Protein AF-A0A3M7MPD2-F1 (afdb_monomer)

Nearest PDB structures (foldseek):
  6ywy-assembly1_b  TM=7.960E-01  e=4.239E-09  Neurospora crassa

Foldseek 3Di:
DDDPPPPDPDDDPPVVVVVCVVPPDDDPPADPVNVLVVQVVCVVVVNLVVDPDDPNRPVNVVVCCVVQNDDDACPGDPHHHPDDPCVVCVVVVVVVVVVCVVCVVVVVVVCVVCPNCPNDDPVPDDPDPDD

pLDDT: mean 88.1, std 11.73, range [42.5, 98.0]

Solvent-accessible surface area (backbone atoms only — not comparable to full-atom values): 8356 Å² total; per-residue (Å²): 136,82,78,80,76,78,74,75,76,84,74,76,57,70,69,57,55,55,44,42,73,76,52,61,84,83,73,70,93,65,49,76,66,60,48,40,52,51,47,51,52,21,54,77,72,69,48,48,86,79,52,79,92,40,93,65,35,67,66,54,49,50,53,51,40,74,77,60,55,56,73,51,89,34,79,10,80,96,45,68,66,87,68,55,75,62,69,76,42,42,63,65,53,48,53,54,52,50,55,48,61,70,48,42,65,62,53,51,52,54,36,55,74,45,54,72,58,73,70,56,58,83,83,78,51,85,82,76,77,76,130

Sequence (131 aa):
MEAVAAATPPQLPARLLRFFTKYPPQFPRIGLRRQAELFKLAKEYGVEALLPVSRKSTEFKHQRLLLHGLRVRGTGEGQKVKGHKWERQHDAKMEERYNAIVNMPALVREWQARGHGRGFKKEQFPKVRMP

Mean predicted aligned error: 10.38 Å

Secondary structure (DSSP, 8-state):
------PPPPPPPHHHHHHHHHSPPPPPSS-HHHHHHHHHHHHHTT-GGGSPP-TT-HHHHHHHHHHH----TTTSTT------HHHHHHHHHHHHHHHHHHHHHHHHHHHHHTTTTTT--GGGS------

Structure (mmCIF, N/CA/C/O backbone):
data_AF-A0A3M7MPD2-F1
#
_entry.id   AF-A0A3M7MPD2-F1
#
loop_
_atom_site.group_PDB
_atom_site.id
_atom_site.type_symbol
_atom_site.label_atom_id
_atom_site.label_alt_id
_atom_site.label_comp_id
_atom_site.label_asym_id
_atom_site.label_entity_id
_atom_site.label_seq_id
_atom_site.pdbx_PDB_ins_code
_atom_site.Cartn_x
_atom_site.Cartn_y
_atom_site.Cartn_z
_atom_site.occupancy
_atom_site.B_iso_or_equiv
_atom_site.auth_seq_id
_atom_site.auth_comp_id
_atom_site.auth_asym_id
_atom_site.auth_atom_id
_atom_site.pdbx_PDB_model_num
ATOM 1 N N . MET A 1 1 ? 6.696 25.463 -15.422 1.00 44.72 1 MET A N 1
ATOM 2 C CA . MET A 1 1 ? 6.455 25.271 -13.979 1.00 44.72 1 MET A CA 1
ATOM 3 C C . MET A 1 1 ? 4.974 25.500 -13.753 1.00 44.72 1 MET A C 1
ATOM 5 O O . MET A 1 1 ? 4.570 26.626 -13.507 1.00 44.72 1 MET A O 1
ATOM 9 N N . GLU A 1 2 ? 4.153 24.475 -13.973 1.00 42.50 2 GLU A N 1
ATOM 10 C CA . GLU A 1 2 ? 2.715 24.600 -13.733 1.00 42.50 2 GLU A CA 1
ATOM 11 C C . GLU A 1 2 ? 2.462 24.408 -12.242 1.00 42.50 2 GLU A C 1
ATOM 13 O O . GLU A 1 2 ? 2.671 23.329 -11.685 1.00 42.50 2 GLU A O 1
ATOM 18 N N . ALA A 1 3 ? 2.086 25.504 -11.589 1.00 50.19 3 ALA A N 1
ATOM 19 C CA . ALA A 1 3 ? 1.574 25.484 -10.236 1.00 50.19 3 ALA A CA 1
ATOM 20 C 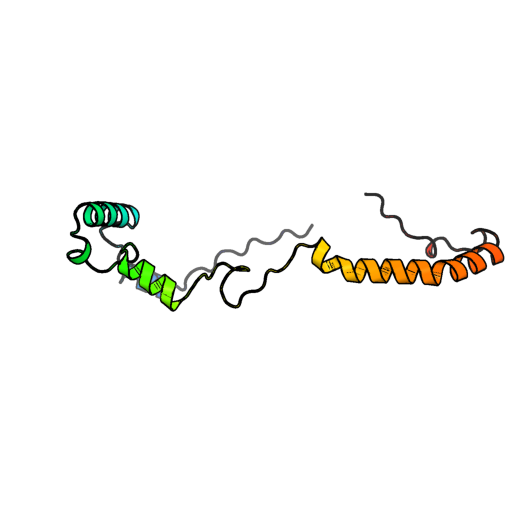C . ALA A 1 3 ? 0.287 24.652 -10.236 1.00 50.19 3 ALA A C 1
ATOM 22 O O . ALA A 1 3 ? -0.714 25.038 -10.838 1.00 50.19 3 ALA A O 1
ATOM 23 N N . VAL A 1 4 ? 0.323 23.494 -9.578 1.00 48.91 4 VAL A N 1
ATOM 24 C CA . VAL A 1 4 ? -0.873 22.699 -9.304 1.00 48.91 4 VAL A CA 1
ATOM 25 C C . VAL A 1 4 ? -1.770 23.553 -8.413 1.00 48.91 4 VAL A C 1
ATOM 27 O O . VAL A 1 4 ? -1.500 23.718 -7.224 1.00 48.91 4 VAL A O 1
ATOM 30 N N . ALA A 1 5 ? -2.802 24.144 -9.013 1.00 53.34 5 ALA A N 1
ATOM 31 C CA . ALA A 1 5 ? -3.831 24.886 -8.309 1.00 53.34 5 ALA A CA 1
ATOM 32 C C . ALA A 1 5 ? -4.443 23.966 -7.246 1.00 53.34 5 ALA A C 1
ATOM 34 O O . ALA A 1 5 ? -5.095 22.970 -7.565 1.00 53.34 5 ALA A O 1
ATOM 35 N N . ALA A 1 6 ? -4.186 24.270 -5.975 1.00 53.59 6 ALA A N 1
ATOM 36 C CA . ALA A 1 6 ? -4.814 23.585 -4.860 1.00 53.59 6 ALA A CA 1
ATOM 37 C C . ALA A 1 6 ? -6.326 23.824 -4.960 1.00 53.59 6 ALA A C 1
ATOM 39 O O . ALA A 1 6 ? -6.805 24.925 -4.694 1.00 53.59 6 ALA A O 1
ATOM 40 N N . ALA A 1 7 ? -7.066 22.808 -5.408 1.00 56.16 7 ALA A N 1
ATOM 41 C CA . ALA A 1 7 ? -8.514 22.866 -5.511 1.00 56.16 7 ALA A CA 1
ATOM 42 C C . ALA A 1 7 ? -9.091 23.230 -4.137 1.00 56.16 7 ALA A C 1
ATOM 44 O O . ALA A 1 7 ? -8.888 22.507 -3.158 1.00 56.16 7 ALA A O 1
ATOM 45 N N . THR A 1 8 ? -9.782 24.368 -4.058 1.00 65.81 8 THR A N 1
ATOM 46 C CA . THR A 1 8 ? -10.521 24.773 -2.862 1.00 65.81 8 THR A CA 1
ATOM 47 C C . THR A 1 8 ? -11.452 23.623 -2.473 1.00 65.81 8 THR A C 1
ATOM 49 O O . THR A 1 8 ? -12.159 23.112 -3.348 1.00 65.81 8 THR A O 1
ATOM 52 N N . PRO A 1 9 ? -11.443 23.158 -1.210 1.00 59.75 9 PRO A N 1
ATOM 53 C CA . PRO A 1 9 ? -12.279 22.036 -0.814 1.00 59.75 9 PRO A CA 1
ATOM 54 C C . PRO A 1 9 ? -13.746 22.342 -1.152 1.00 59.75 9 PRO A C 1
ATOM 56 O O . PRO A 1 9 ? -14.189 23.477 -0.950 1.00 59.75 9 PRO A O 1
ATOM 59 N N . PRO A 1 10 ? -14.500 21.365 -1.689 1.00 70.50 10 PRO A N 1
ATOM 60 C CA . PRO A 1 10 ? -15.874 21.590 -2.106 1.00 70.50 10 PRO A CA 1
ATOM 61 C C . PRO A 1 10 ? -16.702 22.038 -0.904 1.00 70.50 10 PRO A C 1
ATOM 63 O O . PRO A 1 10 ? -16.825 21.334 0.100 1.00 70.50 10 PRO A O 1
ATOM 66 N N . GLN A 1 11 ? -17.246 23.245 -1.008 1.00 78.06 11 GLN A N 1
ATOM 67 C CA . GLN A 1 11 ? -18.032 23.862 0.050 1.00 78.06 11 GLN A CA 1
ATOM 68 C C . GLN A 1 11 ? -19.409 23.199 0.064 1.00 78.06 11 GLN A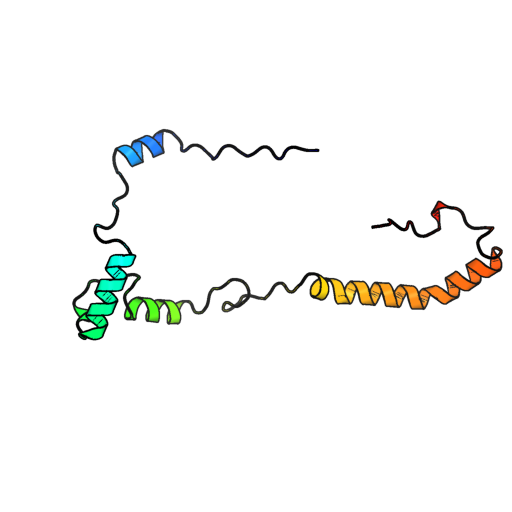 C 1
ATOM 70 O O . GLN A 1 11 ? -20.045 23.058 -0.983 1.00 78.06 11 GLN A O 1
ATOM 75 N N . LEU A 1 12 ? -19.867 22.752 1.236 1.00 82.81 12 LEU A N 1
ATOM 76 C CA . LEU A 1 12 ? -21.164 22.089 1.350 1.00 82.81 12 LEU A CA 1
ATOM 77 C C . LEU A 1 12 ? -22.285 23.040 0.897 1.00 82.81 12 LEU A C 1
ATOM 79 O O . LEU A 1 12 ? -22.286 24.212 1.282 1.00 82.81 12 LEU A O 1
ATOM 83 N N . PRO A 1 13 ? -23.279 22.554 0.135 1.00 90.62 13 PRO A N 1
ATOM 84 C CA . PRO A 1 13 ? -24.427 23.367 -0.236 1.00 90.62 13 PRO A CA 1
ATOM 85 C C . PRO A 1 13 ? -25.154 23.866 1.020 1.00 90.62 13 PRO A C 1
ATOM 87 O O . PRO A 1 13 ? -25.336 23.124 1.989 1.00 90.62 13 PRO A O 1
ATOM 90 N N . ALA A 1 14 ? -25.632 25.113 0.987 1.00 88.38 14 ALA A N 1
ATOM 91 C CA . ALA A 1 14 ? -26.229 25.799 2.140 1.00 88.38 14 ALA A CA 1
ATOM 92 C C . ALA A 1 14 ? -27.371 25.013 2.816 1.00 88.38 14 ALA A C 1
ATOM 94 O O . ALA A 1 14 ? -27.573 25.110 4.026 1.00 88.38 14 ALA A O 1
ATOM 95 N N . ARG A 1 15 ? -28.100 24.190 2.051 1.00 88.44 15 ARG A N 1
ATOM 96 C CA . ARG A 1 15 ? -29.152 23.304 2.570 1.00 88.44 15 ARG A CA 1
ATOM 97 C C . ARG A 1 15 ? -28.611 22.258 3.548 1.00 88.44 15 ARG A C 1
ATOM 99 O O . ARG A 1 15 ? -29.247 22.015 4.568 1.00 88.44 15 ARG A O 1
ATOM 106 N N . LEU A 1 16 ? -27.451 21.665 3.259 1.00 87.38 16 LEU A N 1
ATOM 107 C CA . LEU A 1 16 ? -26.817 20.690 4.148 1.00 87.38 16 LEU A CA 1
ATOM 108 C C . LEU A 1 16 ? -26.253 21.362 5.399 1.00 87.38 16 LEU A C 1
ATOM 110 O O . LEU A 1 16 ? -26.409 20.821 6.488 1.00 87.38 16 LEU A O 1
ATOM 114 N N . LEU A 1 17 ? -25.689 22.568 5.281 1.00 86.50 17 LEU A N 1
ATOM 115 C CA . LEU A 1 17 ? -25.256 23.335 6.455 1.00 86.50 17 LEU A CA 1
ATOM 116 C C . LEU A 1 17 ? -26.430 23.602 7.409 1.00 86.50 17 LEU A C 1
ATOM 118 O O . LEU A 1 17 ? -26.334 23.300 8.594 1.00 86.50 17 LEU A O 1
ATOM 122 N N . ARG A 1 18 ? -27.574 24.059 6.882 1.00 90.31 18 ARG A N 1
ATOM 123 C CA . ARG A 1 18 ? -28.811 24.250 7.666 1.00 90.31 18 ARG A CA 1
ATOM 124 C C . ARG A 1 18 ? -29.367 22.944 8.245 1.00 90.31 18 ARG A C 1
ATOM 126 O O . ARG A 1 18 ? -30.009 22.955 9.291 1.00 90.31 18 ARG A O 1
ATOM 133 N N . PHE A 1 19 ? -29.147 21.818 7.567 1.00 90.19 19 PHE A N 1
ATOM 134 C CA . PHE A 1 19 ? -29.541 20.506 8.072 1.00 90.19 19 PHE A CA 1
ATOM 135 C C . PHE A 1 19 ? -28.701 20.103 9.289 1.00 90.19 19 PHE A C 1
ATOM 137 O O . PHE A 1 19 ? -29.275 19.724 10.304 1.00 90.19 19 PHE A O 1
ATOM 144 N N . PHE A 1 20 ? -27.373 20.248 9.232 1.00 87.75 20 PHE A N 1
ATOM 145 C CA . PHE A 1 20 ? -26.486 19.906 10.351 1.00 87.75 20 PHE A CA 1
ATOM 146 C C . PHE A 1 20 ? -26.582 20.878 11.533 1.00 87.75 20 PHE A C 1
ATOM 148 O O . PHE A 1 20 ? -26.321 20.468 12.660 1.00 87.75 20 PHE A O 1
ATOM 155 N N . THR A 1 21 ? -26.991 22.135 11.323 1.00 88.81 21 THR A N 1
ATOM 156 C CA . THR A 1 21 ? -27.306 23.035 12.448 1.00 88.81 21 THR A CA 1
ATOM 157 C C . THR A 1 21 ? -28.603 22.637 13.148 1.00 88.81 21 THR A C 1
ATOM 159 O O . THR A 1 21 ? -28.685 22.716 14.370 1.00 88.81 21 THR A O 1
ATOM 162 N N . LYS A 1 22 ? -29.611 22.182 12.392 1.00 92.56 22 LYS A N 1
ATOM 163 C CA . LYS A 1 22 ? -30.883 21.699 12.949 1.00 92.56 22 LYS A CA 1
ATOM 164 C C . LYS A 1 22 ? -30.754 20.314 13.596 1.00 92.56 22 LYS A C 1
ATOM 166 O O . LYS A 1 22 ? -31.394 20.052 14.609 1.00 92.56 22 LYS A O 1
ATOM 171 N N . TYR A 1 23 ? -29.937 19.443 13.012 1.00 91.19 23 TYR A N 1
ATOM 172 C CA . TYR A 1 23 ? -29.703 18.069 13.450 1.00 91.19 23 TYR A CA 1
ATOM 173 C C . TYR A 1 23 ? -28.194 17.810 13.549 1.00 91.19 23 TYR A C 1
ATOM 175 O O . TYR A 1 23 ? -27.605 17.216 12.638 1.00 91.19 23 TYR A O 1
ATOM 183 N N . PRO A 1 24 ? -27.541 18.268 14.632 1.00 86.88 24 PRO A N 1
ATOM 184 C CA . PRO A 1 24 ? -26.119 18.036 14.812 1.00 86.88 24 PRO A CA 1
ATOM 185 C C . PRO A 1 24 ? -25.841 16.530 14.936 1.00 86.88 24 PRO A C 1
ATOM 187 O O . PRO A 1 24 ? -26.606 15.809 15.588 1.00 86.88 24 PRO A O 1
ATOM 190 N N . PRO A 1 25 ? -24.757 16.027 14.320 1.00 85.19 25 PRO A N 1
ATOM 191 C CA . PRO A 1 25 ? -24.387 14.629 14.445 1.00 85.19 25 PRO A CA 1
ATOM 192 C C . PRO A 1 25 ? -24.113 14.300 15.914 1.00 85.19 25 PRO A C 1
ATOM 194 O O . PRO A 1 25 ? -23.328 14.966 16.588 1.00 85.19 25 PRO A O 1
ATOM 197 N N . GLN A 1 26 ? -24.779 13.262 16.412 1.00 85.19 26 GLN A N 1
ATOM 198 C CA . GLN A 1 26 ? -24.633 12.829 17.794 1.00 85.19 26 GLN A CA 1
ATOM 199 C C . GLN A 1 26 ? -23.331 12.045 17.950 1.00 85.19 26 GLN A C 1
ATOM 201 O O . GLN A 1 26 ? -23.120 11.021 17.295 1.00 85.19 26 GLN A O 1
ATOM 206 N N . PHE A 1 27 ? -22.457 12.509 18.839 1.00 83.50 27 PHE A N 1
ATOM 207 C CA . PHE A 1 27 ? -21.239 11.788 19.190 1.00 83.50 27 PHE A CA 1
ATOM 208 C C . PHE A 1 27 ? -21.517 10.806 20.333 1.00 83.50 27 PHE A C 1
ATOM 210 O O . PHE A 1 27 ? -22.304 11.106 21.236 1.00 83.50 27 PHE A O 1
ATOM 217 N N . PRO A 1 28 ? -20.866 9.631 20.346 1.00 86.94 28 PRO A N 1
ATOM 218 C CA . PRO A 1 28 ? -21.016 8.710 21.459 1.00 86.94 28 PRO A CA 1
ATOM 219 C C . PRO A 1 28 ? -20.482 9.356 22.744 1.00 86.94 28 PRO A C 1
ATOM 221 O O . PRO A 1 28 ? -19.366 9.875 22.774 1.00 86.94 28 PRO A O 1
ATOM 224 N N . ARG A 1 29 ? -21.260 9.273 23.833 1.00 88.75 29 ARG A N 1
ATOM 225 C CA . ARG A 1 29 ? -20.865 9.791 25.162 1.00 88.75 29 ARG A CA 1
ATOM 226 C C . ARG A 1 29 ? -19.546 9.188 25.659 1.00 88.75 29 ARG A C 1
ATOM 228 O O . ARG A 1 29 ? -18.812 9.823 26.416 1.00 88.75 29 ARG A O 1
ATOM 235 N N . ILE A 1 30 ? -19.242 7.964 25.223 1.00 90.62 30 ILE A N 1
ATOM 236 C CA . ILE A 1 30 ? -18.009 7.234 25.516 1.00 90.62 30 ILE A CA 1
ATOM 237 C C . ILE A 1 30 ? -17.195 7.116 24.224 1.00 90.62 30 ILE A C 1
ATOM 239 O O . ILE A 1 30 ? -17.638 6.526 23.243 1.00 90.62 30 ILE A O 1
ATOM 243 N N . GLY A 1 31 ? -15.981 7.671 24.230 1.00 91.50 31 GLY A N 1
ATOM 244 C CA . GLY A 1 31 ? -15.068 7.585 23.089 1.00 91.50 31 GLY A CA 1
ATOM 245 C C . GLY A 1 31 ? -14.532 6.166 22.866 1.00 91.50 31 GLY A C 1
ATOM 246 O O . GLY A 1 31 ? -14.470 5.360 23.793 1.00 91.50 31 GLY A O 1
ATOM 247 N N . LEU A 1 32 ? -14.058 5.878 21.648 1.00 93.38 32 LEU A N 1
ATOM 248 C CA . LEU A 1 32 ? -13.583 4.538 21.260 1.00 93.38 32 LEU A CA 1
ATOM 249 C C . LEU A 1 32 ? -12.415 4.013 22.114 1.00 93.38 32 LEU A C 1
ATOM 251 O O . LEU A 1 32 ? -12.270 2.797 22.239 1.00 93.38 32 LEU A O 1
ATOM 255 N N . ARG A 1 33 ? -11.592 4.908 22.686 1.00 94.12 33 ARG A N 1
ATOM 256 C CA . ARG A 1 33 ? -10.534 4.550 23.647 1.00 94.12 33 ARG A CA 1
ATOM 257 C C . ARG A 1 33 ? -11.136 4.024 24.949 1.00 94.12 33 ARG A C 1
ATOM 259 O O . ARG A 1 33 ? -10.884 2.882 25.305 1.00 94.12 33 ARG A O 1
ATOM 266 N N . ARG A 1 34 ? -11.994 4.824 25.598 1.00 94.94 34 ARG A N 1
ATOM 267 C CA . ARG A 1 34 ? -12.679 4.449 26.849 1.00 94.94 34 ARG A CA 1
ATOM 268 C C . ARG A 1 34 ? -13.517 3.183 26.678 1.00 94.94 34 ARG A C 1
ATOM 270 O O . ARG A 1 34 ? -13.508 2.319 27.540 1.00 94.94 34 ARG A O 1
ATOM 277 N N . GLN A 1 35 ? -14.181 3.033 25.533 1.00 94.25 35 GLN A N 1
ATOM 278 C CA . GLN A 1 35 ? -14.895 1.802 25.208 1.00 94.25 35 GLN A CA 1
ATOM 279 C C . GLN A 1 35 ? -13.949 0.592 25.176 1.00 94.25 35 GLN A C 1
ATOM 281 O O . GLN A 1 35 ? -14.274 -0.439 25.745 1.00 94.25 35 GLN A O 1
ATOM 286 N N . ALA A 1 36 ? -12.769 0.704 24.559 1.00 94.75 36 ALA A N 1
ATOM 287 C CA . ALA A 1 36 ? -11.800 -0.391 24.543 1.00 94.75 36 ALA A CA 1
ATOM 288 C C . ALA A 1 36 ? -11.272 -0.744 25.945 1.00 94.75 36 ALA A C 1
ATOM 290 O O . ALA A 1 36 ? -11.068 -1.921 26.220 1.00 94.75 36 ALA A O 1
ATOM 291 N N . GLU A 1 37 ? -11.090 0.244 26.823 1.00 95.75 37 GLU A N 1
ATOM 292 C CA . GLU A 1 37 ? -10.675 0.026 28.217 1.00 95.75 37 GLU A CA 1
ATOM 293 C C . GLU A 1 37 ? -11.744 -0.710 29.023 1.00 95.75 37 GLU A C 1
ATOM 295 O O . GLU A 1 37 ? -11.426 -1.688 29.693 1.00 95.75 37 GLU A O 1
ATOM 300 N N . LEU A 1 38 ? -13.016 -0.320 28.881 1.00 94.75 38 LEU A N 1
ATOM 301 C CA . LEU A 1 38 ? -14.137 -1.030 2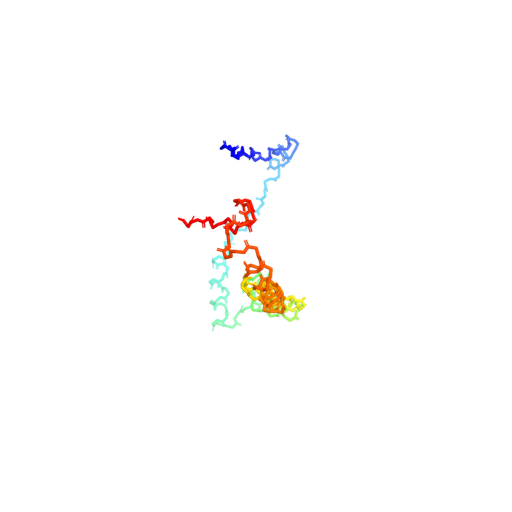9.502 1.00 94.75 38 LEU A CA 1
ATOM 302 C C . LEU A 1 38 ? -14.235 -2.478 29.016 1.00 94.75 38 LEU A C 1
ATOM 304 O O . LEU A 1 38 ? -14.407 -3.375 29.828 1.00 94.75 38 LEU A O 1
ATOM 308 N N . PHE A 1 39 ? -14.083 -2.719 27.710 1.00 95.50 39 PHE A N 1
ATOM 309 C CA . PHE A 1 39 ? -14.094 -4.078 27.160 1.00 95.50 39 PHE A CA 1
ATOM 310 C C . PHE A 1 39 ? -12.871 -4.899 27.586 1.00 95.50 39 PHE A C 1
ATOM 312 O O . PHE A 1 39 ? -12.986 -6.107 27.759 1.00 95.50 39 PHE A O 1
ATOM 319 N N . LYS A 1 40 ? -11.709 -4.264 27.784 1.00 95.12 40 LYS A N 1
ATOM 320 C CA . LYS A 1 40 ? -10.525 -4.933 28.332 1.00 95.12 40 LYS A CA 1
ATOM 321 C C . LYS A 1 40 ? -10.780 -5.385 29.772 1.00 95.12 40 LYS A C 1
ATOM 323 O O . LYS A 1 40 ? -10.595 -6.560 30.062 1.00 95.12 40 LYS A O 1
ATOM 328 N N . LEU A 1 41 ? -11.282 -4.484 30.617 1.00 96.38 41 LEU A N 1
ATOM 329 C CA . LEU A 1 41 ? -11.650 -4.790 32.000 1.00 96.38 41 LEU A CA 1
ATOM 330 C C . LEU A 1 41 ? -12.743 -5.866 32.047 1.00 96.38 41 LEU A C 1
ATOM 332 O O . LEU A 1 41 ? -12.604 -6.872 32.729 1.00 96.38 41 LEU A O 1
ATOM 336 N N . ALA A 1 42 ? -13.808 -5.715 31.263 1.00 95.31 42 ALA A N 1
ATOM 337 C CA . ALA A 1 42 ? -14.902 -6.680 31.235 1.00 95.31 42 ALA A CA 1
ATOM 338 C C . ALA A 1 42 ? -14.453 -8.075 30.785 1.00 95.31 42 ALA A C 1
ATOM 340 O O . ALA A 1 42 ? -14.962 -9.068 31.294 1.00 95.31 42 ALA A O 1
ATOM 341 N N . LYS A 1 43 ? -13.475 -8.157 29.877 1.00 94.31 43 LYS A N 1
ATOM 342 C CA . LYS A 1 43 ? -12.857 -9.424 29.485 1.00 94.31 43 LYS A CA 1
ATOM 343 C C . LYS A 1 43 ? -12.047 -10.048 30.624 1.00 94.31 43 LYS A C 1
ATOM 345 O O . LYS A 1 43 ? -12.128 -11.255 30.811 1.00 94.31 43 LYS A O 1
ATOM 350 N N . GLU A 1 44 ? -11.293 -9.247 31.378 1.00 96.12 44 GLU A N 1
ATOM 351 C CA . GLU A 1 44 ? -10.522 -9.713 32.544 1.00 96.12 44 GLU A CA 1
ATOM 352 C C . GLU A 1 44 ? -11.436 -10.286 33.641 1.00 96.12 44 GLU A C 1
ATOM 354 O O . GLU A 1 44 ? -11.114 -11.316 34.225 1.00 96.12 44 GLU A O 1
ATOM 359 N N . TYR A 1 45 ? -12.605 -9.677 33.860 1.00 96.62 45 TYR A N 1
ATOM 360 C CA . TYR A 1 45 ? -13.588 -10.123 34.857 1.00 96.62 45 TYR A CA 1
ATOM 361 C C . TYR A 1 45 ? -14.693 -11.043 34.300 1.00 96.62 45 TYR A C 1
ATOM 363 O O . TYR A 1 45 ? -15.617 -11.393 35.027 1.00 96.62 45 TYR A O 1
ATOM 371 N N . GLY A 1 46 ? -14.643 -11.424 33.019 1.00 93.81 46 GLY A N 1
ATOM 372 C CA . GLY A 1 46 ? -15.643 -12.302 32.391 1.00 93.81 46 GLY A CA 1
ATOM 373 C C . GLY A 1 46 ? -17.055 -11.707 32.237 1.00 93.81 46 GLY A C 1
ATOM 374 O O . GLY A 1 46 ? -17.995 -12.432 31.931 1.00 93.81 46 GLY A O 1
ATOM 375 N N . VAL A 1 47 ? -17.223 -10.393 32.408 1.00 95.25 47 VAL A N 1
ATOM 376 C CA . VAL A 1 47 ? -18.515 -9.677 32.340 1.00 95.25 47 VAL A CA 1
ATOM 377 C C . VAL A 1 47 ? -18.781 -9.040 30.970 1.00 95.25 47 VAL A C 1
ATOM 379 O O . VAL A 1 47 ? -19.582 -8.114 30.846 1.00 95.25 47 VAL A O 1
ATOM 382 N N . GLU A 1 48 ? -18.112 -9.514 29.915 1.00 91.25 48 GLU A N 1
ATOM 383 C CA . GLU A 1 48 ? -18.237 -8.941 28.567 1.00 91.25 48 GLU A CA 1
ATOM 384 C C . GLU A 1 48 ? -19.673 -9.030 28.018 1.00 91.25 48 GLU A C 1
ATOM 386 O O . GLU A 1 48 ? -20.140 -8.079 27.395 1.00 91.25 48 GLU A O 1
ATOM 391 N N . ALA A 1 49 ? -20.398 -10.112 28.320 1.00 91.44 49 ALA A N 1
ATOM 392 C CA . ALA A 1 49 ? -21.775 -10.332 27.865 1.00 91.44 49 ALA A CA 1
ATOM 393 C C . ALA A 1 49 ? -22.797 -9.326 28.435 1.00 91.44 49 ALA A C 1
ATOM 395 O O . ALA A 1 49 ? -23.884 -9.178 27.883 1.00 91.44 49 ALA A O 1
ATOM 396 N N . LEU A 1 50 ? -22.463 -8.625 29.527 1.00 93.44 50 LEU A N 1
ATOM 397 C CA . LEU A 1 50 ? -23.334 -7.603 30.121 1.00 93.44 50 LEU A CA 1
ATOM 398 C C . LEU A 1 50 ? -23.243 -6.254 29.394 1.00 93.44 50 LEU A C 1
ATOM 400 O O . LEU A 1 50 ? -24.126 -5.407 29.538 1.00 93.44 50 LEU A O 1
ATOM 404 N N . LEU A 1 51 ? -22.167 -6.022 28.639 1.00 91.81 51 LEU A N 1
ATOM 405 C CA . LEU A 1 51 ? -21.972 -4.782 27.898 1.00 91.81 51 LEU A CA 1
ATOM 406 C C . LEU A 1 51 ? -22.713 -4.820 26.551 1.00 91.81 51 LEU A C 1
ATOM 408 O O . LEU A 1 51 ? -22.830 -5.872 25.926 1.00 91.81 51 LEU A O 1
ATOM 412 N N . PRO A 1 52 ? -23.161 -3.660 26.034 1.00 91.31 52 PRO A N 1
ATOM 413 C CA . PRO A 1 52 ? -23.781 -3.600 24.716 1.00 91.31 52 PRO A CA 1
ATOM 414 C C . PRO A 1 52 ? -22.775 -3.955 23.616 1.00 91.31 52 PRO A C 1
ATOM 416 O O . PRO A 1 52 ? -21.622 -3.510 23.650 1.00 91.31 52 PRO A O 1
ATOM 419 N N . VAL A 1 53 ? -23.227 -4.683 22.589 1.00 90.06 53 VAL A N 1
ATOM 420 C CA . VAL A 1 53 ? -22.396 -5.052 21.433 1.00 90.06 53 VAL A CA 1
ATOM 421 C C . VAL A 1 53 ? -21.763 -3.804 20.820 1.00 90.06 53 VAL A C 1
ATOM 423 O O . VAL A 1 53 ? -22.429 -2.815 20.508 1.00 90.06 53 VAL A O 1
ATOM 426 N N . SER A 1 54 ? -20.443 -3.839 20.639 1.00 91.38 54 SER A N 1
ATOM 427 C CA . SER A 1 54 ? -19.699 -2.705 20.102 1.00 91.38 54 SER A CA 1
ATOM 428 C C . SER A 1 54 ? -18.617 -3.104 19.116 1.00 91.38 54 SER A C 1
ATOM 430 O O . SER A 1 54 ? -18.125 -4.226 19.118 1.00 91.38 54 SER A O 1
ATOM 432 N N . ARG A 1 55 ? -18.112 -2.123 18.354 1.00 90.06 55 ARG A N 1
ATOM 433 C CA . ARG A 1 55 ? -16.933 -2.299 17.483 1.00 90.06 55 ARG A CA 1
ATOM 434 C C . ARG A 1 55 ? -15.682 -2.788 18.229 1.00 90.06 55 ARG A C 1
ATOM 436 O O . ARG A 1 55 ? -14.718 -3.201 17.581 1.00 90.06 55 ARG A O 1
ATOM 443 N N . LYS A 1 56 ? -15.643 -2.660 19.560 1.00 93.62 56 LYS A N 1
ATOM 444 C CA . LYS A 1 56 ? -14.526 -3.083 20.412 1.00 93.62 56 LYS A CA 1
ATOM 445 C C . LYS A 1 56 ? -14.763 -4.430 21.105 1.00 93.62 56 LYS A C 1
ATOM 447 O O . LYS A 1 56 ? -13.765 -4.973 21.577 1.00 93.62 56 LYS A O 1
ATOM 452 N N . SER A 1 57 ? -15.986 -4.965 21.072 1.00 92.56 57 SER A N 1
ATOM 453 C CA . SER A 1 57 ? -16.328 -6.310 21.558 1.00 92.56 57 SER A CA 1
ATOM 454 C C . SER A 1 57 ? -15.520 -7.392 20.838 1.00 92.56 57 SER A C 1
ATOM 456 O O . SER A 1 57 ? -15.187 -7.264 19.653 1.00 92.56 57 SER A O 1
ATOM 458 N N . THR A 1 58 ? -15.185 -8.441 21.578 1.00 92.25 58 THR A N 1
ATOM 459 C CA . THR A 1 58 ? -14.487 -9.636 21.111 1.00 92.25 58 THR A CA 1
ATOM 460 C C . THR A 1 58 ? -15.324 -10.385 20.078 1.00 92.25 58 THR A C 1
ATOM 462 O O . THR A 1 58 ? -14.831 -10.623 18.974 1.00 92.25 58 THR A O 1
ATOM 465 N N . GLU A 1 59 ? -16.595 -10.667 20.381 1.00 92.00 59 GLU A N 1
ATOM 466 C CA . GLU A 1 59 ? -17.518 -11.371 19.479 1.00 92.00 59 GLU A CA 1
ATOM 467 C C . GLU A 1 59 ? -17.671 -10.633 18.152 1.00 92.00 59 GLU A C 1
ATOM 469 O O . GLU A 1 59 ? -17.477 -11.208 17.082 1.00 92.00 59 GLU A O 1
ATOM 474 N N . PHE A 1 60 ? -17.898 -9.318 18.213 1.00 93.44 60 PHE A N 1
ATOM 475 C CA . PHE A 1 60 ? -18.048 -8.502 17.013 1.00 93.44 60 PHE A CA 1
ATOM 476 C C . PHE A 1 60 ? -16.780 -8.503 16.145 1.00 93.44 60 PHE A C 1
ATOM 478 O O . PHE A 1 60 ? -16.854 -8.560 14.916 1.00 93.44 60 PHE A O 1
ATOM 485 N N . LYS A 1 61 ? -15.587 -8.440 16.755 1.00 92.44 61 LYS A N 1
ATOM 486 C CA . LYS A 1 61 ? -14.321 -8.526 16.006 1.00 92.44 61 LYS A CA 1
ATOM 487 C C . LYS A 1 61 ? -14.149 -9.892 15.356 1.00 92.44 61 LYS A C 1
ATOM 489 O O . LYS A 1 61 ? -13.691 -9.933 14.215 1.00 92.44 61 LYS A O 1
ATOM 494 N N . HIS A 1 62 ? -14.500 -10.957 16.071 1.00 93.12 62 HIS A N 1
ATOM 495 C CA . HIS A 1 62 ? -14.380 -12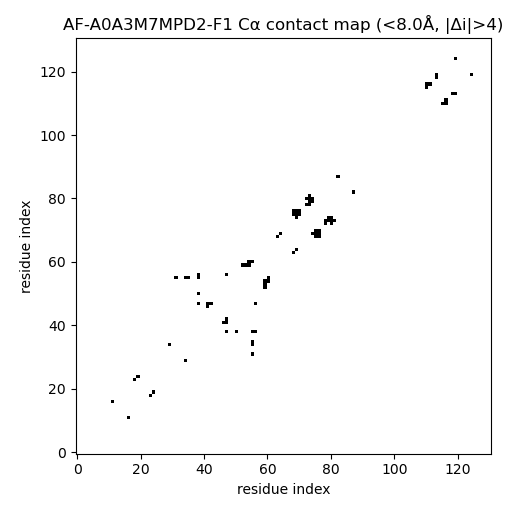.326 15.591 1.00 93.12 62 HIS A CA 1
ATOM 496 C C . HIS A 1 62 ? -15.345 -12.590 14.433 1.00 93.12 62 HIS A C 1
ATOM 498 O O . HIS A 1 62 ? -14.899 -12.945 13.346 1.00 93.12 62 HIS A O 1
ATOM 504 N N . GLN A 1 63 ? -16.630 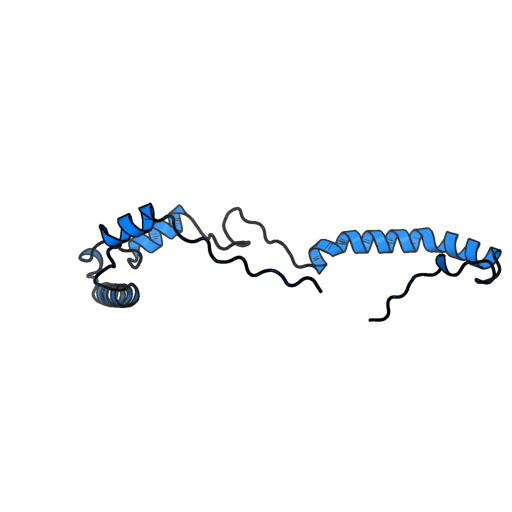-12.275 14.606 1.00 94.62 63 GLN A N 1
ATOM 505 C CA . GLN A 1 63 ? -17.643 -12.383 13.557 1.00 94.62 63 GLN A CA 1
ATOM 506 C C . GLN A 1 63 ? -17.243 -11.585 12.311 1.00 94.62 63 GLN A C 1
ATOM 508 O O . GLN A 1 63 ? -17.295 -12.091 11.195 1.00 94.62 63 GLN A O 1
ATOM 513 N N . ARG A 1 64 ? -16.773 -10.344 12.487 1.00 92.25 64 ARG A N 1
ATOM 514 C CA . ARG A 1 64 ? -16.325 -9.506 11.368 1.00 92.25 64 ARG A CA 1
ATOM 515 C C . ARG A 1 64 ? -15.115 -10.093 10.636 1.00 92.25 64 ARG A C 1
ATOM 517 O O . ARG A 1 64 ? -14.999 -9.879 9.433 1.00 92.25 64 ARG A O 1
ATOM 524 N N . LEU A 1 65 ? -14.206 -10.759 11.348 1.00 91.94 65 LEU A N 1
ATOM 525 C CA . LEU A 1 65 ? -13.050 -11.420 10.745 1.00 91.94 65 LEU A CA 1
ATOM 526 C C . LEU A 1 65 ? -13.477 -12.673 9.974 1.00 91.94 65 LEU A C 1
ATOM 528 O O . LEU A 1 65 ? -13.042 -12.839 8.844 1.00 91.94 65 LEU A O 1
ATOM 532 N N . LEU A 1 66 ? -14.369 -13.491 10.540 1.00 93.56 66 LEU A N 1
ATOM 533 C CA . LEU A 1 66 ? -14.906 -14.683 9.876 1.00 93.56 66 LEU A CA 1
ATOM 534 C C . LEU A 1 66 ? -15.696 -14.343 8.606 1.00 93.56 66 LEU A C 1
ATOM 536 O O . LEU A 1 66 ? -15.537 -15.003 7.589 1.00 93.56 66 LEU A O 1
ATOM 540 N N . LEU A 1 67 ? -16.535 -13.305 8.655 1.00 92.81 67 LEU A N 1
ATOM 541 C CA . LEU A 1 67 ? -17.396 -12.933 7.528 1.00 92.81 67 LEU A CA 1
ATOM 542 C C . LEU A 1 67 ? -16.645 -12.270 6.371 1.00 92.81 67 LEU A C 1
ATOM 544 O O . LEU A 1 67 ? -17.092 -12.346 5.231 1.00 92.81 67 LEU A O 1
ATOM 548 N N . HIS A 1 68 ? -15.574 -11.531 6.661 1.00 89.19 68 HIS A N 1
ATOM 549 C CA . HIS A 1 68 ? -14.940 -10.662 5.667 1.00 89.19 68 HIS A CA 1
ATOM 550 C C . HIS A 1 68 ? -13.466 -10.959 5.400 1.00 89.19 68 HIS A C 1
ATOM 552 O O . HIS A 1 68 ? -12.912 -10.346 4.486 1.00 89.19 68 HIS A O 1
ATOM 558 N N . GLY A 1 69 ? -12.824 -11.799 6.211 1.00 91.38 69 GLY A N 1
ATOM 559 C CA . GLY A 1 69 ? -11.415 -12.136 6.062 1.00 91.38 69 GLY A CA 1
ATOM 560 C C . GLY A 1 69 ? -10.461 -10.945 6.210 1.00 91.38 69 GLY A C 1
ATOM 561 O O . GLY A 1 69 ? -10.804 -9.859 6.711 1.00 91.38 69 GLY A O 1
ATOM 562 N N . LEU A 1 70 ? -9.221 -11.143 5.754 1.00 90.94 70 LEU A N 1
ATOM 563 C CA . LEU A 1 70 ? -8.239 -10.065 5.640 1.00 90.94 70 LEU A CA 1
ATOM 564 C C . LEU A 1 70 ? -8.557 -9.217 4.403 1.00 90.94 70 LEU A C 1
ATOM 566 O O . LEU A 1 70 ? -8.638 -9.725 3.293 1.00 90.94 70 LEU A O 1
ATOM 570 N N . ARG A 1 71 ? -8.688 -7.898 4.576 1.00 89.44 71 ARG A N 1
ATOM 571 C CA . ARG A 1 71 ? -9.031 -6.960 3.483 1.00 89.44 71 ARG A CA 1
ATOM 572 C C . ARG A 1 71 ? -7.974 -5.886 3.234 1.00 89.44 71 ARG A C 1
ATOM 574 O O . ARG A 1 71 ? -8.274 -4.811 2.719 1.00 89.44 71 ARG A O 1
ATOM 581 N N . VAL A 1 72 ? -6.732 -6.144 3.635 1.00 91.88 72 VAL A N 1
ATOM 582 C CA . VAL A 1 72 ? -5.618 -5.227 3.364 1.00 91.88 72 VAL A CA 1
ATOM 583 C C . VAL A 1 72 ? -5.334 -5.234 1.863 1.00 91.88 72 VAL A C 1
ATOM 585 O O . VAL A 1 72 ? -5.241 -6.293 1.251 1.00 91.88 72 VAL A O 1
ATOM 588 N N . ARG A 1 73 ? -5.204 -4.058 1.242 1.00 88.69 73 ARG A N 1
ATOM 589 C CA . ARG A 1 73 ? -4.949 -3.965 -0.203 1.00 88.69 73 ARG A CA 1
ATOM 590 C C . ARG A 1 73 ? -3.664 -4.722 -0.565 1.00 88.69 73 ARG A C 1
ATOM 592 O O . ARG A 1 73 ? -2.614 -4.448 0.003 1.00 88.69 73 ARG A O 1
ATOM 599 N N . GLY A 1 74 ? -3.755 -5.639 -1.527 1.00 90.19 74 GLY A N 1
ATOM 600 C CA . GLY A 1 74 ? -2.641 -6.472 -1.993 1.00 90.19 74 GLY A CA 1
ATOM 601 C C . GLY A 1 74 ? -2.575 -7.857 -1.345 1.00 90.19 74 GLY A C 1
ATOM 602 O O . GLY A 1 74 ? -2.366 -8.820 -2.070 1.00 90.19 74 GLY A O 1
ATOM 603 N N . THR A 1 75 ? -2.801 -7.960 -0.031 1.00 90.88 75 THR A N 1
ATOM 604 C CA . THR A 1 75 ? -2.695 -9.226 0.738 1.00 90.88 75 THR A CA 1
ATOM 605 C C . THR A 1 75 ? -4.051 -9.794 1.163 1.00 90.88 75 THR A C 1
ATOM 607 O O . THR A 1 75 ? -4.129 -10.896 1.691 1.00 90.88 75 THR A O 1
ATOM 610 N N . GLY A 1 76 ? -5.125 -9.026 1.000 1.00 89.94 76 GLY A N 1
ATOM 611 C CA . GLY A 1 76 ? -6.465 -9.467 1.344 1.00 89.94 76 GLY A CA 1
ATOM 612 C C . GLY A 1 76 ? -6.975 -10.573 0.427 1.00 89.94 76 GLY A C 1
ATOM 613 O O . GLY A 1 76 ? -6.494 -10.739 -0.694 1.00 89.94 76 GLY A O 1
ATOM 614 N N . GLU A 1 77 ? -7.975 -11.306 0.900 1.00 87.38 77 GLU A N 1
ATOM 615 C CA . GLU A 1 77 ? -8.612 -12.374 0.132 1.00 87.38 77 GLU A CA 1
ATOM 616 C C . GLU A 1 77 ? -9.135 -11.826 -1.207 1.00 87.38 77 GLU A C 1
ATOM 618 O O . GLU A 1 77 ? -9.804 -10.791 -1.265 1.00 87.38 77 GLU A O 1
ATOM 623 N N . GLY A 1 78 ? -8.754 -12.479 -2.308 1.00 87.38 78 GLY A N 1
ATOM 624 C CA . GLY A 1 78 ? -9.105 -12.053 -3.668 1.00 87.38 78 GLY A CA 1
ATOM 625 C C . GLY A 1 78 ? -8.338 -10.833 -4.202 1.00 87.38 78 GLY A C 1
ATOM 626 O O . GLY A 1 78 ? -8.651 -10.354 -5.291 1.00 87.38 78 GLY A O 1
ATOM 627 N N . GLN A 1 79 ? -7.341 -10.310 -3.481 1.00 91.38 79 GLN A N 1
ATOM 628 C CA . GLN A 1 79 ? -6.480 -9.219 -3.952 1.00 91.38 79 GLN A CA 1
ATOM 629 C C . GLN A 1 79 ? -5.139 -9.751 -4.469 1.00 91.38 79 GLN A C 1
ATOM 631 O O . GLN A 1 79 ? -4.615 -10.748 -3.981 1.00 91.38 79 GLN A O 1
ATOM 636 N N . LYS A 1 80 ? -4.556 -9.050 -5.450 1.00 92.06 80 LYS A N 1
ATOM 637 C CA . LYS A 1 80 ? -3.224 -9.352 -5.991 1.00 92.06 80 LYS A CA 1
ATOM 638 C C . LYS A 1 80 ? -2.250 -8.216 -5.692 1.00 92.06 80 LYS A C 1
ATOM 640 O O . LYS A 1 80 ? -2.585 -7.035 -5.825 1.00 92.06 80 LYS A O 1
ATOM 645 N N . VAL A 1 81 ? -1.026 -8.574 -5.314 1.00 94.25 81 VAL A N 1
ATOM 646 C CA . VAL A 1 81 ? 0.069 -7.623 -5.088 1.00 94.25 81 VAL A CA 1
ATOM 647 C C . VAL A 1 81 ? 0.486 -6.983 -6.417 1.00 94.25 81 VAL A C 1
ATOM 649 O O . VAL A 1 81 ? 0.617 -7.657 -7.434 1.00 94.25 81 VAL A O 1
ATOM 652 N N . LYS A 1 82 ? 0.705 -5.662 -6.412 1.00 94.44 82 LYS A N 1
ATOM 653 C CA . LYS A 1 82 ? 1.09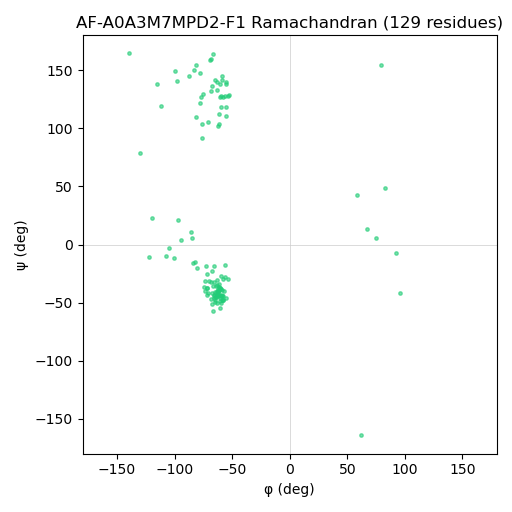3 -4.889 -7.607 1.00 94.44 82 LYS A CA 1
ATOM 654 C C . LYS A 1 82 ? 2.483 -5.254 -8.147 1.00 94.44 82 LYS A C 1
ATOM 656 O O . LYS A 1 82 ? 2.708 -5.133 -9.345 1.00 94.44 82 LYS A O 1
ATOM 661 N N . GLY A 1 83 ? 3.405 -5.630 -7.265 1.00 94.62 83 GLY A N 1
ATOM 662 C CA . GLY A 1 83 ? 4.819 -5.827 -7.577 1.00 94.62 83 GLY A CA 1
ATOM 663 C C . GLY A 1 83 ? 5.616 -4.518 -7.651 1.00 94.62 83 GLY A C 1
ATOM 664 O O . GLY A 1 83 ? 5.082 -3.427 -7.920 1.00 94.62 83 GLY A O 1
ATOM 665 N N . HIS A 1 84 ? 6.918 -4.617 -7.400 1.00 96.62 84 HIS A N 1
ATOM 666 C CA . HIS A 1 84 ? 7.843 -3.490 -7.484 1.00 96.62 84 HIS A CA 1
ATOM 667 C C . HIS A 1 84 ? 7.984 -2.991 -8.930 1.00 96.62 84 HIS A C 1
ATOM 669 O O . HIS A 1 84 ? 7.583 -3.637 -9.897 1.00 96.62 84 HIS A O 1
ATOM 675 N N . LYS A 1 85 ? 8.531 -1.781 -9.115 1.00 95.06 85 LYS A N 1
ATOM 676 C CA . LYS A 1 85 ? 8.722 -1.217 -10.466 1.00 95.06 85 LYS A CA 1
ATOM 677 C C . LYS A 1 85 ? 9.647 -2.086 -11.326 1.00 95.06 85 LYS A C 1
ATOM 679 O O . LYS A 1 85 ? 9.396 -2.203 -12.518 1.00 95.06 85 LYS A O 1
ATOM 684 N N . TRP A 1 86 ? 10.688 -2.665 -10.731 1.00 94.88 86 TRP A N 1
ATOM 685 C CA . TRP A 1 86 ? 11.669 -3.477 -11.448 1.00 94.88 86 TRP A CA 1
ATOM 686 C C . TRP A 1 86 ? 11.106 -4.845 -11.850 1.00 94.88 86 TRP A C 1
ATOM 688 O O . TRP A 1 86 ? 11.315 -5.230 -12.989 1.00 94.88 86 TRP A O 1
ATOM 698 N N . GLU A 1 87 ? 10.316 -5.502 -10.992 1.00 94.94 87 GLU A N 1
ATOM 699 C CA . GLU A 1 87 ? 9.614 -6.761 -11.310 1.00 94.94 87 GLU A CA 1
ATOM 700 C C . GLU A 1 87 ? 8.702 -6.574 -12.526 1.00 94.94 87 GLU A C 1
ATOM 702 O O . GLU A 1 87 ? 8.773 -7.317 -13.495 1.00 94.94 87 GLU A O 1
ATOM 707 N N . ARG A 1 88 ? 7.910 -5.494 -12.528 1.00 95.44 88 ARG A N 1
ATOM 708 C CA . ARG A 1 88 ? 6.977 -5.184 -13.622 1.00 95.44 88 ARG A CA 1
ATOM 709 C C . ARG A 1 88 ? 7.650 -4.825 -14.948 1.00 95.44 88 ARG A C 1
ATOM 711 O O . ARG A 1 88 ? 6.995 -4.876 -15.979 1.00 95.44 88 ARG A O 1
ATOM 718 N N . GLN A 1 89 ? 8.902 -4.374 -14.920 1.00 96.31 89 GLN A N 1
ATOM 719 C CA . GLN A 1 89 ? 9.657 -3.976 -16.115 1.00 96.31 89 GLN A CA 1
ATOM 720 C C . GLN A 1 89 ? 10.707 -5.014 -16.517 1.00 96.31 89 GLN A C 1
ATOM 722 O O . GLN A 1 89 ? 11.409 -4.792 -17.500 1.00 96.31 89 GLN A O 1
ATOM 727 N N . HIS A 1 90 ? 10.861 -6.089 -15.743 1.00 96.00 90 HIS A N 1
ATOM 728 C CA . HIS A 1 90 ? 11.940 -7.049 -15.910 1.00 96.00 90 HIS A CA 1
ATOM 729 C C . HIS A 1 90 ? 11.883 -7.704 -17.289 1.00 96.00 90 HIS A C 1
ATOM 731 O O . HIS A 1 90 ? 12.842 -7.593 -18.048 1.00 96.00 90 HIS A O 1
ATOM 737 N N . ASP A 1 91 ? 10.738 -8.289 -17.637 1.00 94.44 91 ASP A N 1
ATOM 738 C CA . ASP A 1 91 ? 10.592 -9.086 -18.857 1.00 94.44 91 ASP A CA 1
ATOM 739 C C . ASP A 1 91 ? 10.740 -8.221 -20.111 1.00 94.44 91 ASP A C 1
ATOM 741 O O . ASP A 1 91 ? 11.561 -8.520 -20.972 1.00 94.44 91 ASP A O 1
ATOM 745 N N . ALA A 1 92 ? 10.085 -7.055 -20.136 1.00 95.94 92 ALA A N 1
ATOM 746 C CA . ALA A 1 92 ? 10.245 -6.081 -21.216 1.00 95.94 92 ALA A CA 1
ATOM 747 C C . ALA A 1 92 ? 11.712 -5.634 -21.396 1.00 95.94 92 ALA A C 1
ATOM 749 O O . ALA A 1 92 ? 12.199 -5.505 -22.517 1.00 95.94 92 ALA A O 1
ATOM 750 N N . LYS A 1 93 ? 12.451 -5.432 -20.294 1.00 95.88 93 LYS A N 1
ATOM 751 C CA . LYS A 1 93 ? 13.885 -5.106 -20.357 1.00 95.88 93 LYS A CA 1
ATOM 752 C C . LYS A 1 93 ? 14.740 -6.284 -20.819 1.00 95.88 93 LYS A C 1
ATOM 754 O O . LYS A 1 93 ? 15.789 -6.052 -21.416 1.00 95.88 93 LYS A O 1
ATOM 759 N N . MET A 1 94 ? 14.356 -7.525 -20.523 1.00 97.69 94 MET A N 1
ATOM 760 C CA . MET A 1 94 ? 15.071 -8.706 -21.016 1.00 97.69 94 MET A CA 1
ATOM 761 C C . MET A 1 94 ? 14.861 -8.895 -22.518 1.00 97.69 94 MET A C 1
ATOM 763 O O . MET A 1 94 ? 15.831 -9.150 -23.227 1.00 97.69 94 MET A O 1
ATOM 767 N N . GLU A 1 95 ? 13.642 -8.691 -23.013 1.00 97.56 95 GLU A N 1
ATOM 768 C CA . GLU A 1 95 ? 13.332 -8.723 -24.446 1.00 97.56 95 GLU A CA 1
ATOM 769 C C . GLU A 1 95 ? 14.106 -7.648 -25.218 1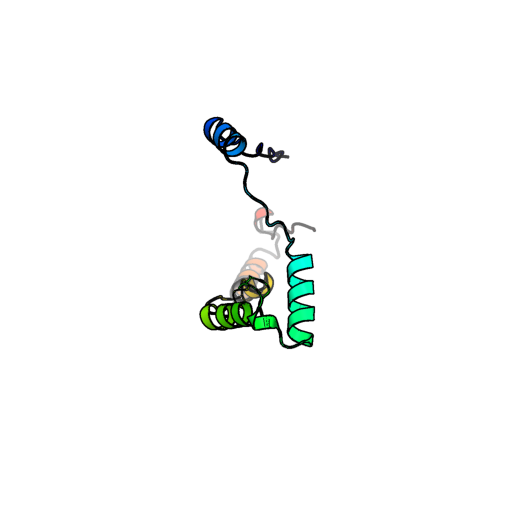.00 97.56 95 GLU A C 1
ATOM 771 O O . GLU A 1 95 ? 14.712 -7.936 -26.250 1.00 97.56 95 GLU A O 1
ATOM 776 N N . GLU A 1 96 ? 14.170 -6.423 -24.690 1.00 96.00 96 GLU A N 1
ATOM 777 C CA . GLU A 1 96 ? 14.962 -5.337 -25.278 1.00 96.00 96 GLU A CA 1
ATOM 778 C C . GLU A 1 96 ? 16.450 -5.714 -25.381 1.00 96.00 96 GLU A C 1
ATOM 780 O O . GLU A 1 96 ? 17.077 -5.527 -26.427 1.00 96.00 96 GLU A O 1
ATOM 785 N N . ARG A 1 97 ? 17.010 -6.313 -24.321 1.00 96.88 97 ARG A N 1
ATOM 786 C CA . ARG A 1 97 ? 18.400 -6.801 -24.313 1.00 96.88 97 ARG A CA 1
ATOM 787 C C . ARG A 1 97 ? 18.619 -7.924 -25.319 1.00 96.88 97 ARG A C 1
ATOM 789 O O . ARG A 1 97 ? 19.618 -7.901 -26.033 1.00 96.88 97 ARG A O 1
ATOM 796 N N . TYR A 1 98 ? 17.705 -8.888 -25.382 1.00 98.00 98 TYR A N 1
ATOM 797 C CA . TYR A 1 98 ? 17.781 -9.995 -26.330 1.00 98.00 98 TYR A CA 1
ATOM 798 C C . TYR A 1 98 ? 17.787 -9.479 -27.773 1.00 98.00 98 TYR A C 1
ATOM 800 O O . TYR A 1 98 ? 18.704 -9.783 -28.534 1.00 98.00 98 TYR A O 1
ATOM 808 N N . ASN A 1 99 ? 16.834 -8.611 -28.116 1.00 97.62 99 ASN A N 1
ATOM 809 C CA . ASN A 1 99 ? 16.745 -8.001 -29.439 1.00 97.62 99 ASN A CA 1
ATOM 810 C C . ASN A 1 99 ? 18.006 -7.194 -29.785 1.00 97.62 99 ASN A C 1
ATOM 812 O O . ASN A 1 99 ? 18.476 -7.246 -30.920 1.00 97.62 99 ASN A O 1
ATOM 816 N N . ALA A 1 100 ? 18.594 -6.481 -28.820 1.00 96.69 100 ALA A N 1
ATOM 817 C CA . ALA A 1 100 ? 19.851 -5.767 -29.034 1.00 96.69 100 ALA A CA 1
ATOM 818 C C . ALA A 1 100 ? 21.014 -6.720 -29.358 1.00 96.69 100 ALA A C 1
ATOM 820 O O . ALA A 1 100 ? 21.773 -6.451 -30.287 1.00 96.69 100 ALA A O 1
ATOM 821 N N . ILE A 1 101 ? 21.134 -7.846 -28.646 1.00 97.25 101 ILE A N 1
ATOM 822 C CA . ILE A 1 101 ? 22.176 -8.857 -28.893 1.00 97.25 101 ILE A CA 1
ATOM 823 C C . ILE A 1 101 ? 22.001 -9.490 -30.275 1.00 97.25 101 ILE A C 1
ATOM 825 O O . ILE A 1 101 ? 22.973 -9.608 -31.017 1.00 97.25 101 ILE A O 1
ATOM 829 N N . VAL A 1 102 ? 20.771 -9.855 -30.639 1.00 97.94 102 VAL A N 1
ATOM 830 C CA . VAL A 1 102 ? 20.469 -10.472 -31.939 1.00 97.94 102 VAL A CA 1
ATOM 831 C C . VAL A 1 102 ? 20.783 -9.520 -33.098 1.00 97.94 102 VAL A C 1
ATOM 833 O O . VAL A 1 102 ? 21.348 -9.941 -34.105 1.00 97.94 102 VAL A O 1
ATOM 836 N N . ASN A 1 103 ? 20.478 -8.229 -32.947 1.00 97.12 103 ASN A N 1
ATOM 837 C CA . ASN A 1 103 ? 20.713 -7.225 -33.988 1.00 97.12 103 ASN A CA 1
ATOM 838 C C . ASN A 1 103 ? 22.159 -6.691 -34.022 1.00 97.12 103 ASN A C 1
ATOM 840 O O . ASN A 1 103 ? 22.569 -6.082 -35.014 1.00 97.12 103 ASN A O 1
ATOM 844 N N . MET A 1 104 ? 22.952 -6.924 -32.969 1.00 95.69 104 MET A N 1
ATOM 845 C CA . MET A 1 104 ? 24.310 -6.386 -32.832 1.00 95.69 104 MET A CA 1
ATOM 846 C C . MET A 1 104 ? 25.256 -6.787 -33.981 1.00 95.69 104 MET A C 1
ATOM 848 O O . MET A 1 104 ? 25.912 -5.893 -34.518 1.00 95.69 104 MET A O 1
ATOM 852 N N . PRO A 1 105 ? 25.312 -8.048 -34.456 1.00 97.38 105 PRO A N 1
ATOM 853 C CA . PRO A 1 105 ? 26.208 -8.425 -35.552 1.00 97.38 105 PRO A CA 1
ATOM 854 C C . PRO A 1 105 ? 25.921 -7.690 -36.867 1.00 97.38 105 PRO A C 1
ATOM 856 O O . PRO A 1 105 ? 26.851 -7.306 -37.577 1.00 97.38 105 PRO A O 1
ATOM 859 N N . ALA A 1 106 ? 24.644 -7.473 -37.197 1.00 95.69 106 ALA A N 1
ATOM 860 C CA . ALA A 1 106 ? 24.254 -6.726 -38.393 1.00 95.69 106 ALA A CA 1
ATOM 861 C C . ALA A 1 106 ? 24.690 -5.256 -38.291 1.00 95.69 106 ALA A C 1
ATOM 863 O O . ALA A 1 106 ? 25.291 -4.721 -39.224 1.00 95.69 106 ALA A O 1
ATOM 864 N N . LEU A 1 107 ? 24.480 -4.651 -37.119 1.00 93.56 107 LEU A N 1
ATOM 865 C CA . LEU A 1 107 ? 24.943 -3.303 -36.791 1.00 93.56 107 LEU A CA 1
ATOM 866 C C . LEU A 1 107 ? 26.466 -3.161 -36.913 1.00 93.56 107 LEU A C 1
ATOM 868 O O . LEU A 1 107 ? 26.951 -2.187 -37.486 1.00 93.56 107 LEU A O 1
ATOM 872 N N . VAL A 1 108 ? 27.232 -4.139 -36.422 1.00 93.69 108 VAL A N 1
ATOM 873 C CA . VAL A 1 108 ? 28.702 -4.130 -36.519 1.00 93.69 108 VAL A CA 1
ATOM 874 C C . VAL A 1 108 ? 29.160 -4.190 -37.977 1.00 93.69 108 VAL A C 1
ATOM 876 O O . VAL A 1 108 ? 30.058 -3.438 -38.359 1.00 93.69 108 VAL A O 1
ATOM 879 N N . ARG A 1 109 ? 28.526 -5.022 -38.814 1.00 95.31 109 ARG A N 1
ATOM 880 C CA . ARG A 1 109 ? 28.837 -5.095 -40.254 1.00 95.31 109 ARG A CA 1
ATOM 881 C C . ARG A 1 109 ? 28.590 -3.760 -40.954 1.00 95.31 109 ARG A C 1
ATOM 883 O O . ARG A 1 109 ? 29.445 -3.293 -41.701 1.00 95.31 109 ARG A O 1
ATOM 890 N N . GLU A 1 110 ? 27.449 -3.129 -40.688 1.00 92.38 110 GLU A N 1
ATOM 891 C CA . GLU A 1 110 ? 27.112 -1.809 -41.230 1.00 92.38 110 GLU A CA 1
ATOM 892 C C . GLU A 1 110 ? 28.102 -0.731 -40.757 1.00 92.38 110 GLU A C 1
ATOM 894 O O . GLU A 1 110 ? 28.545 0.110 -41.544 1.00 92.38 110 GLU A O 1
ATOM 899 N N . TRP A 1 111 ? 28.498 -0.787 -39.483 1.00 92.06 111 TRP A N 1
ATOM 900 C CA . TRP A 1 111 ? 29.466 0.131 -38.891 1.00 92.06 111 TRP A CA 1
ATOM 901 C C . TRP A 1 111 ? 30.858 0.020 -39.524 1.00 92.06 111 TRP A C 1
ATOM 903 O O . TRP A 1 111 ? 31.463 1.041 -39.869 1.00 92.06 111 TRP A O 1
ATOM 913 N N . GLN A 1 112 ? 31.345 -1.205 -39.731 1.00 93.06 112 GLN A N 1
ATOM 914 C CA . GLN A 1 112 ? 32.617 -1.469 -40.408 1.00 93.06 112 GLN A CA 1
ATOM 915 C C . GLN A 1 112 ? 32.568 -1.026 -41.877 1.00 93.06 112 GLN A C 1
ATOM 917 O O . GLN A 1 112 ? 33.453 -0.290 -42.319 1.00 93.06 112 GLN A O 1
ATOM 922 N N . ALA A 1 113 ? 31.508 -1.389 -42.609 1.00 92.06 113 ALA A N 1
ATOM 923 C CA . ALA A 1 113 ? 31.350 -1.065 -44.030 1.00 92.06 113 ALA A CA 1
ATOM 924 C C . ALA A 1 113 ? 31.319 0.449 -44.304 1.00 92.06 113 ALA A C 1
ATOM 926 O O . ALA A 1 113 ? 31.893 0.919 -45.283 1.00 92.06 113 ALA A O 1
ATOM 927 N N . ARG A 1 114 ? 30.696 1.237 -43.419 1.00 89.69 114 ARG A N 1
ATOM 928 C CA . ARG A 1 114 ? 30.625 2.707 -43.529 1.00 89.69 114 ARG A CA 1
ATOM 929 C C . ARG A 1 114 ? 31.833 3.441 -42.933 1.00 89.69 114 ARG A C 1
ATOM 931 O O . ARG A 1 114 ? 31.795 4.664 -42.771 1.00 89.69 114 ARG A O 1
ATOM 938 N N . GLY A 1 115 ? 32.901 2.722 -4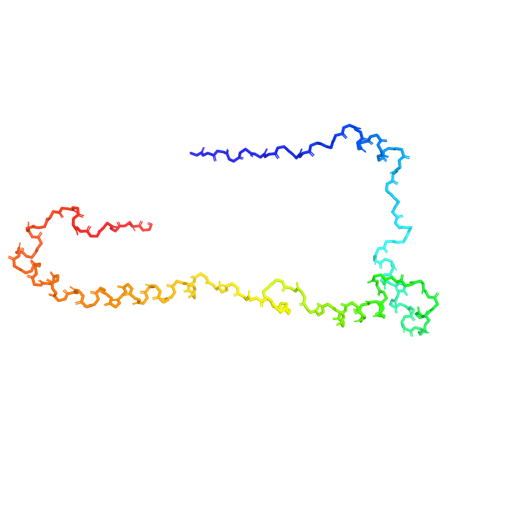2.587 1.00 90.00 115 GLY A N 1
ATOM 939 C CA . GLY A 1 115 ? 34.171 3.318 -42.177 1.00 90.00 115 GLY A CA 1
ATOM 940 C C . GLY A 1 115 ? 34.229 3.746 -40.711 1.00 90.00 115 GLY A C 1
ATOM 941 O O . GLY A 1 115 ? 34.672 4.859 -40.423 1.00 90.00 115 GLY A O 1
ATOM 942 N N . HIS A 1 116 ? 33.821 2.863 -39.794 1.00 89.12 116 HIS A N 1
ATOM 943 C CA . HIS A 1 116 ? 34.028 2.994 -38.344 1.00 89.12 116 HIS A CA 1
ATOM 944 C C . HIS A 1 116 ? 33.415 4.272 -37.744 1.00 89.12 116 HIS A C 1
ATOM 946 O O . HIS A 1 116 ? 34.028 4.964 -36.934 1.00 89.12 116 HIS A O 1
ATOM 952 N N . GLY A 1 117 ? 32.195 4.617 -38.168 1.00 81.25 117 GLY A N 1
ATOM 953 C CA . GLY A 1 117 ? 31.452 5.769 -37.642 1.00 81.25 117 GLY A CA 1
ATOM 954 C C . GLY A 1 117 ? 31.643 7.081 -38.408 1.00 81.25 117 GLY A C 1
ATOM 955 O O . GLY A 1 117 ? 30.895 8.019 -38.156 1.00 81.25 117 GLY A O 1
ATOM 956 N N . ARG A 1 118 ? 32.557 7.152 -39.390 1.00 84.94 118 ARG A N 1
ATOM 957 C CA . ARG A 1 118 ? 32.715 8.349 -40.243 1.00 84.94 118 ARG A CA 1
ATOM 958 C C . ARG A 1 118 ? 31.510 8.609 -41.152 1.00 84.94 118 ARG A C 1
ATOM 960 O O . ARG A 1 118 ? 31.159 9.761 -41.372 1.00 84.94 118 ARG A O 1
ATOM 967 N N . GLY A 1 119 ? 30.868 7.553 -41.654 1.00 84.69 119 GLY A N 1
ATOM 968 C CA . GLY A 1 119 ? 29.665 7.647 -42.490 1.00 84.69 119 GLY A CA 1
ATOM 969 C C . GLY A 1 119 ? 28.338 7.753 -41.725 1.00 84.69 119 GLY A C 1
ATOM 970 O O . GLY A 1 119 ? 27.284 7.685 -42.354 1.00 84.69 119 GLY A O 1
ATOM 971 N N . PHE A 1 120 ? 28.360 7.869 -40.392 1.00 87.50 120 PHE A N 1
ATOM 972 C CA . PHE A 1 120 ? 27.151 7.960 -39.567 1.00 87.50 120 PHE A CA 1
ATOM 973 C C . PHE A 1 120 ? 26.835 9.413 -39.218 1.00 87.50 120 PHE A C 1
ATOM 975 O O . PHE A 1 120 ? 27.723 10.208 -38.911 1.00 87.50 120 PHE A O 1
ATOM 982 N N . LYS A 1 121 ? 25.549 9.762 -39.235 1.00 87.06 121 LYS A N 1
ATOM 983 C CA . LYS A 1 121 ? 25.086 11.092 -38.830 1.00 87.06 121 LYS A CA 1
ATOM 984 C C . LYS A 1 121 ? 24.970 11.182 -37.311 1.00 87.06 121 LYS A C 1
ATOM 986 O O . LYS A 1 121 ? 24.711 10.184 -36.639 1.00 87.06 121 LYS A O 1
ATOM 991 N N . LYS A 1 122 ? 25.086 12.393 -36.761 1.00 82.38 122 LYS A N 1
ATOM 992 C CA . LYS A 1 122 ? 25.008 12.635 -35.310 1.00 82.38 122 LYS A CA 1
ATOM 993 C C . LYS A 1 122 ? 23.689 12.145 -34.697 1.00 82.38 122 LYS A C 1
ATOM 995 O O . LYS A 1 122 ? 23.677 11.734 -33.542 1.00 82.38 122 LYS A O 1
ATOM 1000 N N . GLU A 1 123 ? 22.593 12.147 -35.456 1.00 84.19 123 GLU A N 1
ATOM 1001 C CA . GLU A 1 123 ? 21.283 11.694 -34.973 1.00 84.19 123 GLU A CA 1
ATOM 1002 C C . GLU A 1 123 ? 21.180 10.171 -34.810 1.00 84.19 123 GLU A C 1
ATOM 1004 O O . GLU A 1 123 ? 20.289 9.707 -34.104 1.00 84.19 123 GLU A O 1
ATOM 1009 N N . GLN A 1 124 ? 22.068 9.406 -35.451 1.00 85.12 124 GLN A N 1
ATOM 1010 C CA . GLN A 1 124 ? 22.073 7.938 -35.419 1.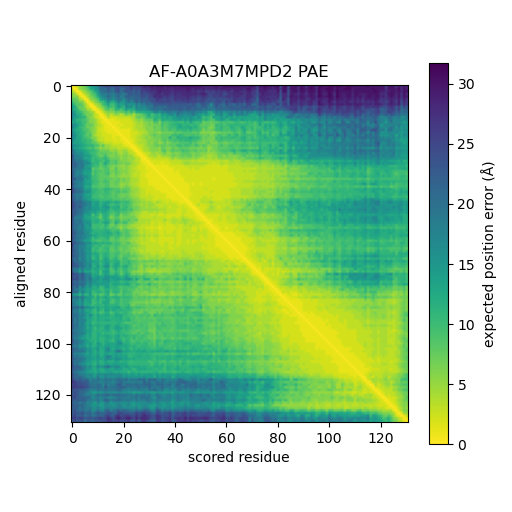00 85.12 124 GLN A CA 1
ATOM 1011 C C . GLN A 1 124 ? 22.790 7.382 -34.183 1.00 85.12 124 GLN A C 1
ATOM 1013 O O . GLN A 1 124 ? 22.631 6.211 -33.850 1.00 85.12 124 GLN A O 1
ATOM 1018 N N . PHE A 1 125 ? 23.570 8.213 -33.490 1.00 86.31 125 PHE A N 1
ATOM 1019 C CA . PHE A 1 125 ? 24.207 7.834 -32.236 1.00 86.31 125 PHE A CA 1
ATOM 1020 C C . PHE A 1 125 ? 23.205 7.876 -31.076 1.00 86.31 125 PHE A C 1
ATOM 1022 O O . PHE A 1 125 ? 22.308 8.728 -31.055 1.00 86.31 125 PHE A O 1
ATOM 1029 N N . PRO A 1 126 ? 23.358 6.991 -30.072 1.00 88.25 126 PRO A N 1
ATOM 1030 C CA . PRO A 1 126 ? 22.501 7.009 -28.900 1.00 88.25 126 PRO A CA 1
ATOM 1031 C C . PRO A 1 126 ? 22.629 8.357 -28.188 1.00 88.25 126 PRO A C 1
ATOM 1033 O O . PRO A 1 126 ? 23.723 8.817 -27.856 1.00 88.25 126 PRO A O 1
ATOM 1036 N N . LYS A 1 127 ? 21.489 8.996 -27.927 1.00 85.81 127 LYS A N 1
ATOM 1037 C CA . LYS A 1 127 ? 21.439 10.224 -27.133 1.00 85.81 127 LYS A CA 1
ATOM 1038 C C . LYS A 1 127 ? 21.603 9.845 -25.668 1.00 85.81 127 LYS A C 1
ATOM 1040 O O . LYS A 1 127 ? 20.629 9.533 -24.987 1.00 85.81 127 LYS A O 1
ATOM 1045 N N . VAL A 1 128 ? 22.842 9.846 -25.190 1.00 78.81 128 VAL A N 1
ATOM 1046 C CA . VAL A 1 128 ? 23.126 9.643 -23.770 1.00 78.81 128 VAL A CA 1
ATOM 1047 C C . VAL A 1 128 ? 22.662 10.892 -23.028 1.00 78.81 128 VAL A C 1
ATOM 1049 O O . VAL A 1 128 ? 23.287 11.949 -23.111 1.00 78.81 128 VAL A O 1
ATOM 1052 N N . ARG A 1 129 ? 21.536 10.791 -22.321 1.00 64.06 129 ARG A N 1
ATOM 1053 C CA . ARG A 1 129 ? 21.195 11.780 -21.300 1.00 64.06 129 ARG A CA 1
ATOM 1054 C C . ARG A 1 129 ? 22.082 11.463 -20.102 1.00 64.06 129 ARG A C 1
ATOM 1056 O O . ARG A 1 129 ? 21.856 10.458 -19.434 1.00 64.06 129 ARG A O 1
ATOM 1063 N N . MET A 1 130 ? 23.132 12.258 -19.909 1.00 51.12 130 MET A N 1
ATOM 1064 C CA . MET A 1 130 ? 23.925 12.208 -18.679 1.00 51.12 130 MET A CA 1
ATOM 1065 C C . MET A 1 130 ? 22.971 12.418 -17.483 1.00 51.12 130 MET A C 1
ATOM 1067 O O . MET A 1 130 ? 22.021 13.198 -17.635 1.00 51.12 130 MET A O 1
ATOM 1071 N N . PRO A 1 131 ? 23.146 11.683 -16.370 1.00 65.44 131 PRO A N 1
ATOM 1072 C CA . PRO A 1 131 ? 22.347 11.881 -15.162 1.00 65.44 131 PRO A CA 1
ATOM 1073 C C . PRO A 1 131 ? 22.482 13.302 -14.605 1.00 65.44 131 PRO A C 1
ATOM 1075 O O . PRO A 1 131 ? 23.568 13.903 -14.765 1.00 65.44 131 PRO A O 1
#

Radius of gyration: 32.6 Å; Cα contacts (8 Å, |Δi|>4): 44; chains: 1; bounding box: 65×40×79 Å